Protein AF-A0A840ZDM6-F1 (afdb_monomer)

Mean predicted aligned error: 14.99 Å

Organism: NCBI:txid29428

pLDDT: mean 74.1, std 19.36, range [40.62, 94.69]

Solvent-accessible surface area (backbone atoms only — not comparable to full-atom values): 6887 Å² total; per-residue (Å²): 138,84,80,84,84,89,84,85,87,80,90,74,88,79,82,82,81,79,74,71,76,68,68,70,70,66,68,67,77,72,65,65,74,72,75,80,66,63,52,56,86,36,40,33,44,53,61,75,70,47,54,73,65,40,52,50,52,39,19,45,54,47,16,65,73,39,42,88,79,35,86,72,43,33,34,74,45,46,48,51,45,51,57,51,56,55,70,76,54,80,30,76,82,42,40,30,47,58,52,49,50,51,48,63,70,66,58,81,131

Sequence (109 aa):
MPLAPSRIPTTAAPRPIRALLLACGLLGALTGAAEARLSVTDKLSTYRRASSEDRIDLANRLAKSFSALSPRLDRDYFIRCLEETVNIGDPRDLELDAAVRLCVAAVPE

Structure (mmCIF, N/CA/C/O backbone):
data_AF-A0A840ZDM6-F1
#
_entry.id   AF-A0A840ZDM6-F1
#
loop_
_atom_site.group_PDB
_atom_site.id
_atom_site.type_symbol
_atom_site.label_atom_id
_atom_site.label_alt_id
_atom_site.label_comp_id
_atom_site.label_asym_id
_atom_site.label_entity_id
_atom_site.label_seq_id
_atom_site.pdbx_PDB_ins_code
_atom_site.Cartn_x
_atom_site.Cartn_y
_atom_site.Cartn_z
_atom_site.occupancy
_atom_site.B_iso_or_equiv
_atom_site.auth_seq_id
_atom_site.auth_comp_id
_atom_site.auth_asym_id
_atom_site.auth_atom_id
_atom_site.pdbx_PDB_model_num
ATOM 1 N N . MET A 1 1 ? 30.122 83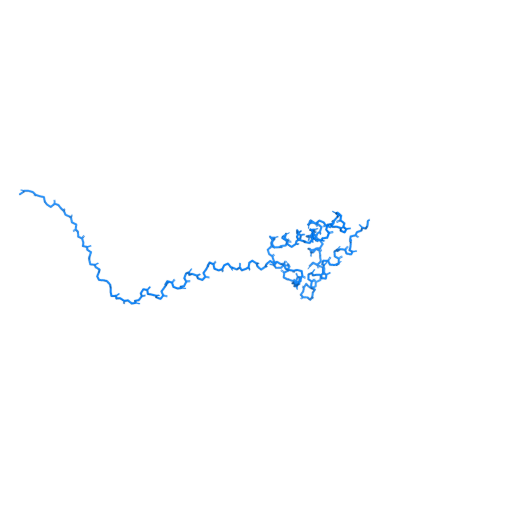.152 -9.052 1.00 41.56 1 MET A N 1
ATOM 2 C CA . MET A 1 1 ? 29.547 82.356 -7.941 1.00 41.56 1 MET A CA 1
ATOM 3 C C . MET A 1 1 ? 28.031 82.345 -8.117 1.00 41.56 1 MET A C 1
ATOM 5 O O . MET A 1 1 ? 27.541 83.419 -8.441 1.00 41.56 1 MET A O 1
ATOM 9 N N . PRO A 1 2 ? 27.280 81.255 -7.865 1.00 52.16 2 PRO A N 1
ATOM 10 C CA . PRO A 1 2 ? 27.707 79.890 -7.539 1.00 52.16 2 PRO A CA 1
ATOM 11 C C . PRO A 1 2 ? 26.897 78.758 -8.247 1.00 52.16 2 PRO A C 1
ATOM 13 O O . PRO A 1 2 ? 25.898 78.999 -8.911 1.00 52.16 2 PRO A O 1
ATOM 16 N N . LEU A 1 3 ? 27.363 77.522 -8.009 1.00 40.62 3 LEU A N 1
ATOM 17 C CA . LEU A 1 3 ? 26.640 76.233 -7.961 1.00 40.62 3 LEU A CA 1
ATOM 18 C C . LEU A 1 3 ? 26.245 75.496 -9.262 1.00 40.62 3 LEU A C 1
ATOM 20 O O . LEU A 1 3 ? 25.164 75.654 -9.815 1.00 40.62 3 LEU A O 1
ATOM 24 N N . ALA A 1 4 ? 27.096 74.523 -9.615 1.00 45.78 4 ALA A N 1
ATOM 25 C CA . ALA A 1 4 ? 26.660 73.173 -10.009 1.00 45.78 4 ALA A CA 1
ATOM 26 C C . ALA A 1 4 ? 25.996 72.475 -8.783 1.00 45.78 4 ALA A C 1
ATOM 28 O O . ALA A 1 4 ? 26.261 72.935 -7.667 1.00 45.78 4 ALA A O 1
ATOM 29 N N . PRO A 1 5 ? 25.207 71.374 -8.902 1.00 51.69 5 PRO A N 1
ATOM 30 C CA . PRO A 1 5 ? 25.721 70.111 -9.454 1.00 51.69 5 PRO A CA 1
ATOM 31 C C . PRO A 1 5 ? 24.716 69.145 -10.142 1.00 51.69 5 PRO A C 1
ATOM 33 O O . PRO A 1 5 ? 23.513 69.170 -9.917 1.00 51.69 5 PRO A O 1
ATOM 36 N N . SER A 1 6 ? 25.304 68.192 -10.878 1.00 43.62 6 SER A N 1
ATOM 37 C CA . SER A 1 6 ? 24.913 66.773 -11.002 1.00 43.62 6 SER A CA 1
ATOM 38 C C . SER A 1 6 ? 23.568 66.391 -11.645 1.00 43.62 6 SER A C 1
ATOM 40 O O . SER A 1 6 ? 22.517 66.497 -11.027 1.00 43.62 6 SER A O 1
ATOM 42 N N . ARG A 1 7 ? 23.613 65.664 -12.772 1.00 45.69 7 ARG A N 1
ATOM 43 C CA . ARG A 1 7 ? 23.799 64.194 -12.842 1.00 45.69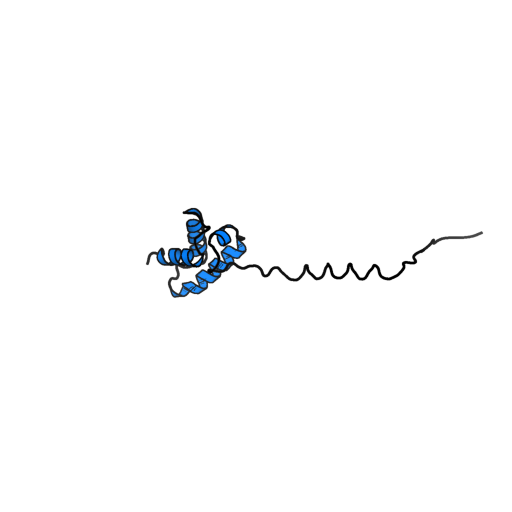 7 ARG A CA 1
ATOM 44 C C . ARG A 1 7 ? 24.026 63.753 -14.297 1.00 45.69 7 ARG A C 1
ATOM 46 O O . ARG A 1 7 ? 23.437 64.295 -15.224 1.00 45.69 7 ARG A O 1
ATOM 53 N N . ILE A 1 8 ? 24.927 62.788 -14.453 1.00 51.44 8 ILE A N 1
ATOM 54 C CA . ILE A 1 8 ? 25.368 62.151 -15.704 1.00 51.44 8 ILE A CA 1
ATOM 55 C C . ILE A 1 8 ? 24.456 60.919 -15.997 1.00 51.44 8 ILE A C 1
ATOM 57 O O . ILE A 1 8 ? 23.455 60.737 -15.307 1.00 51.44 8 ILE A O 1
ATOM 61 N N . PRO A 1 9 ? 24.757 60.062 -16.989 1.00 48.59 9 PRO A N 1
ATOM 62 C CA . PRO A 1 9 ? 24.029 59.877 -18.241 1.00 48.59 9 PRO A CA 1
ATOM 63 C C . PRO A 1 9 ? 23.148 58.611 -18.242 1.00 48.59 9 PRO A C 1
ATOM 65 O O . PRO A 1 9 ? 23.294 57.718 -17.413 1.00 48.59 9 PRO A O 1
ATOM 68 N N . THR A 1 10 ? 22.294 58.438 -19.248 1.00 41.25 10 THR A N 1
ATOM 69 C CA . THR A 1 10 ? 21.874 57.085 -19.653 1.00 41.25 10 THR A CA 1
ATOM 70 C C . THR A 1 10 ? 21.858 56.999 -21.169 1.00 41.25 10 THR A C 1
ATOM 72 O O . THR A 1 10 ? 20.867 57.253 -21.845 1.00 41.25 10 THR A O 1
ATOM 75 N N . THR A 1 11 ? 23.023 56.643 -21.704 1.00 48.06 11 THR A N 1
ATOM 76 C CA . THR A 1 11 ? 23.130 55.814 -22.901 1.00 48.06 11 THR A CA 1
ATOM 77 C C . THR A 1 11 ? 22.347 54.524 -22.680 1.00 48.06 11 THR A C 1
ATOM 79 O O . THR A 1 11 ? 22.682 53.788 -21.758 1.00 48.06 11 THR A O 1
ATOM 82 N N . ALA A 1 12 ? 21.370 54.218 -23.529 1.00 45.31 12 ALA A N 1
ATOM 83 C CA . ALA A 1 12 ? 21.012 52.838 -23.858 1.00 45.31 12 ALA A CA 1
ATOM 84 C C . ALA A 1 12 ? 19.993 52.824 -25.002 1.00 45.31 12 ALA A C 1
ATOM 86 O O . ALA A 1 12 ? 18.786 52.784 -24.790 1.00 45.31 12 ALA A O 1
ATOM 87 N N . ALA A 1 13 ? 20.492 52.789 -26.235 1.00 59.81 13 ALA A N 1
ATOM 88 C CA . ALA A 1 13 ? 19.828 51.954 -27.224 1.00 59.81 13 ALA A CA 1
ATOM 89 C C . ALA A 1 13 ? 19.925 50.498 -26.734 1.00 59.81 13 ALA A C 1
ATOM 91 O O . ALA A 1 13 ? 20.998 50.083 -26.285 1.00 59.81 13 ALA A O 1
ATOM 92 N N . PRO A 1 14 ? 18.863 49.698 -26.874 1.00 44.16 14 PRO A N 1
ATOM 93 C CA . PRO A 1 14 ? 19.112 48.391 -27.455 1.00 44.16 14 PRO A CA 1
ATOM 94 C C . PRO A 1 14 ? 18.106 48.033 -28.542 1.00 44.16 14 PRO A C 1
ATOM 96 O O . PRO A 1 14 ? 16.897 48.234 -28.460 1.00 44.16 14 PRO A O 1
ATOM 99 N N . ARG A 1 15 ? 18.711 47.478 -29.585 1.00 49.78 15 ARG A N 1
ATOM 100 C CA . ARG A 1 15 ? 18.122 46.915 -30.784 1.00 49.78 15 ARG A CA 1
ATOM 101 C C . ARG A 1 15 ? 17.185 45.738 -30.473 1.00 49.78 15 ARG A C 1
ATOM 103 O O . ARG A 1 15 ? 17.324 45.087 -29.437 1.00 49.78 15 ARG A O 1
ATOM 110 N N . PRO A 1 16 ? 16.253 45.462 -31.397 1.00 53.16 16 PRO A N 1
ATOM 111 C CA . PRO A 1 16 ? 15.102 44.608 -31.172 1.00 53.16 16 PRO A CA 1
ATOM 112 C C . PRO A 1 16 ? 15.450 43.118 -31.376 1.00 53.16 16 PRO A C 1
ATOM 114 O O . PRO A 1 16 ? 16.517 42.771 -31.878 1.00 53.16 16 PRO A O 1
ATOM 117 N N . ILE A 1 17 ? 14.505 42.240 -31.027 1.00 55.75 17 ILE A N 1
ATOM 118 C CA . ILE A 1 17 ? 14.370 40.840 -31.495 1.00 55.75 17 ILE A CA 1
ATOM 119 C C . ILE A 1 17 ? 15.066 39.745 -30.659 1.00 55.75 17 ILE A C 1
ATOM 121 O O . ILE A 1 17 ? 14.550 38.632 -30.604 1.00 55.75 17 ILE A O 1
ATOM 125 N N . ARG A 1 18 ? 16.138 40.006 -29.899 1.00 47.19 18 ARG A N 1
ATOM 126 C CA . ARG A 1 18 ? 16.783 38.938 -29.087 1.00 47.19 18 ARG A CA 1
ATOM 127 C C . ARG A 1 18 ? 16.101 38.597 -27.751 1.00 47.19 18 ARG A C 1
ATOM 129 O O . ARG A 1 18 ? 16.522 37.656 -27.088 1.00 47.19 18 ARG A O 1
ATOM 136 N N . ALA A 1 19 ? 15.053 39.326 -27.365 1.00 48.56 19 ALA A N 1
ATOM 137 C CA . ALA A 1 19 ? 14.355 39.143 -26.087 1.00 48.56 19 ALA A CA 1
ATOM 13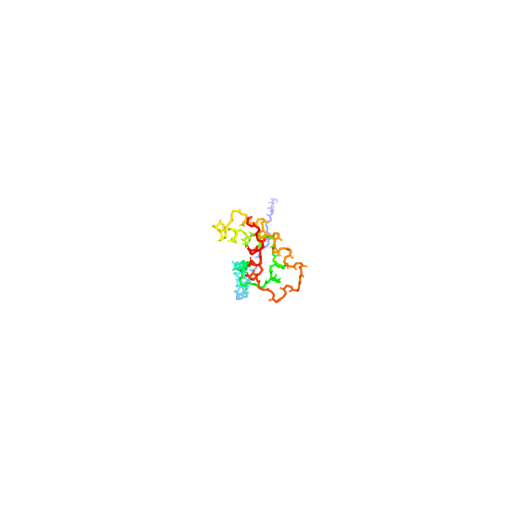8 C C . ALA A 1 19 ? 13.230 38.091 -26.117 1.00 48.56 19 ALA A C 1
ATOM 140 O O . ALA A 1 19 ? 12.741 37.700 -25.062 1.00 48.56 19 ALA A O 1
ATOM 141 N N . LEU A 1 20 ? 12.810 37.609 -27.293 1.00 51.16 20 LEU A N 1
ATOM 142 C CA . LEU A 1 20 ? 11.621 36.751 -27.374 1.00 51.16 20 LEU A CA 1
ATOM 143 C C . LEU A 1 20 ? 11.899 35.264 -27.092 1.00 51.16 20 LEU A C 1
ATOM 145 O O . LEU A 1 20 ? 10.975 34.516 -26.797 1.00 51.16 20 LEU A O 1
ATOM 149 N N . LEU A 1 21 ? 13.160 34.823 -27.144 1.00 52.19 21 LEU A N 1
ATOM 150 C CA . LEU A 1 21 ? 13.498 33.397 -27.023 1.00 52.19 21 LEU A CA 1
ATOM 151 C C . LEU A 1 21 ? 13.875 32.938 -25.606 1.00 52.19 21 LEU A C 1
ATOM 153 O O . LEU A 1 21 ? 13.976 31.736 -25.387 1.00 52.19 21 LEU A O 1
ATOM 157 N N . LEU A 1 22 ? 14.029 33.841 -24.628 1.00 53.16 22 LEU A N 1
ATOM 158 C CA . LEU A 1 22 ? 14.317 33.444 -23.238 1.00 53.16 22 LEU A CA 1
ATOM 159 C C . LEU A 1 22 ? 13.074 33.315 -22.339 1.00 53.16 22 LEU A C 1
ATOM 161 O O . LEU A 1 22 ? 13.175 32.748 -21.256 1.00 53.16 22 LEU A O 1
ATOM 165 N N . ALA A 1 23 ? 11.897 33.778 -22.770 1.00 48.66 23 ALA A N 1
ATOM 166 C CA . ALA A 1 23 ? 10.683 33.738 -21.945 1.00 48.66 23 ALA A CA 1
ATOM 167 C C . ALA A 1 23 ? 9.930 32.390 -21.991 1.00 48.66 23 ALA A C 1
ATOM 169 O O . ALA A 1 23 ? 9.137 32.106 -21.099 1.00 48.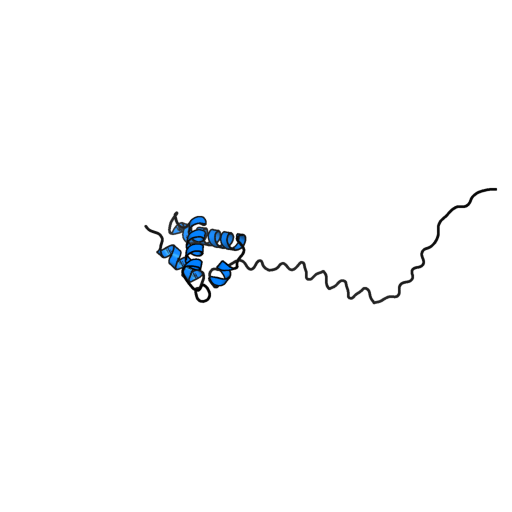66 23 ALA A O 1
ATOM 170 N N . CYS A 1 24 ? 10.190 31.528 -22.983 1.00 49.00 24 CYS A N 1
ATOM 171 C CA . CYS A 1 24 ? 9.532 30.215 -23.099 1.00 49.00 24 CYS A CA 1
ATOM 172 C C . CYS A 1 24 ? 10.203 29.093 -22.285 1.00 49.00 24 CYS A C 1
ATOM 174 O O . CYS A 1 24 ? 9.620 28.024 -22.142 1.00 49.00 24 CYS A O 1
ATOM 176 N N . GLY A 1 25 ? 11.402 29.313 -21.734 1.00 46.47 25 GLY A N 1
ATOM 177 C CA . GLY A 1 25 ? 12.112 28.297 -20.944 1.00 46.47 25 GLY A CA 1
ATOM 178 C C . GLY A 1 25 ? 11.673 28.203 -19.478 1.00 46.47 25 GLY A C 1
ATOM 179 O O . GLY A 1 25 ? 11.908 27.182 -18.843 1.00 46.47 25 GLY A O 1
ATOM 180 N N . LEU A 1 26 ? 11.022 29.240 -18.932 1.00 52.41 26 LEU A N 1
ATOM 181 C CA . LEU A 1 26 ? 10.674 29.297 -17.503 1.00 52.41 26 LEU A CA 1
ATOM 182 C C . LEU A 1 26 ? 9.264 28.775 -17.168 1.00 52.41 26 LEU A C 1
ATOM 184 O O . LEU A 1 26 ? 8.982 28.498 -16.007 1.00 52.41 26 LEU A O 1
ATOM 188 N N . LEU A 1 27 ? 8.383 28.605 -18.159 1.00 49.50 27 LEU A N 1
ATOM 189 C CA . LEU A 1 27 ? 7.011 28.111 -17.946 1.00 49.50 27 LEU A CA 1
ATOM 190 C C . LEU A 1 27 ? 6.911 26.575 -17.877 1.00 49.50 27 LEU A C 1
ATOM 192 O O . LEU A 1 27 ? 5.882 26.051 -17.459 1.00 49.50 27 LEU A O 1
ATOM 196 N N . GLY A 1 28 ? 7.977 25.849 -18.230 1.00 46.00 28 GLY A N 1
ATOM 197 C CA . GLY A 1 28 ? 8.040 24.384 -18.129 1.00 46.00 28 GLY A CA 1
ATOM 198 C C . GLY A 1 28 ? 8.398 23.845 -16.737 1.00 46.00 28 GLY A C 1
ATOM 199 O O . GLY A 1 28 ? 8.317 22.645 -16.525 1.00 46.00 28 GLY A O 1
ATOM 200 N N . ALA A 1 29 ? 8.781 24.702 -15.783 1.00 47.00 29 ALA A N 1
ATOM 201 C CA . ALA A 1 29 ? 9.176 24.281 -14.432 1.00 47.00 29 ALA A CA 1
ATOM 202 C C . ALA A 1 29 ? 8.013 24.248 -13.414 1.00 47.00 29 ALA A C 1
ATOM 204 O O . ALA A 1 29 ? 8.232 23.917 -12.253 1.00 47.00 29 ALA A O 1
ATOM 205 N N . LEU A 1 30 ? 6.785 24.596 -13.830 1.00 48.53 30 LEU A N 1
ATOM 206 C CA . LEU A 1 30 ? 5.577 24.570 -12.984 1.00 48.53 30 LEU A CA 1
ATOM 207 C C . LEU A 1 30 ? 4.569 23.479 -13.362 1.00 48.53 30 LEU A C 1
ATOM 209 O O . LEU A 1 30 ? 3.557 23.320 -12.681 1.00 48.53 30 LEU A O 1
ATOM 213 N N . THR A 1 31 ? 4.824 22.702 -14.415 1.00 47.09 31 THR A N 1
ATOM 214 C CA . THR A 1 31 ? 4.105 21.441 -14.607 1.00 47.09 31 THR A CA 1
ATOM 215 C C . THR A 1 31 ? 4.724 20.462 -13.634 1.00 47.09 31 THR A C 1
ATOM 217 O O . THR A 1 31 ? 5.770 19.879 -13.907 1.00 47.09 31 THR A O 1
ATOM 220 N N . GLY A 1 32 ? 4.118 20.393 -12.445 1.00 44.06 32 GLY A N 1
ATOM 221 C CA . GLY A 1 32 ? 4.501 19.456 -11.409 1.00 44.06 32 GLY A CA 1
ATOM 222 C C . GLY A 1 32 ? 4.804 18.110 -12.041 1.00 44.06 32 GLY A C 1
ATOM 223 O O . GLY A 1 32 ? 4.058 17.636 -12.905 1.00 44.06 32 GLY A O 1
ATOM 224 N N . ALA A 1 33 ? 5.899 17.495 -11.594 1.00 42.50 33 ALA A N 1
ATOM 225 C CA . ALA A 1 33 ? 5.917 16.051 -11.561 1.00 42.50 33 ALA A CA 1
ATOM 226 C C . ALA A 1 33 ? 4.527 15.661 -11.056 1.00 42.50 33 ALA A C 1
ATOM 228 O O . ALA A 1 33 ? 4.107 16.112 -9.987 1.00 42.50 33 ALA A O 1
ATOM 229 N N . ALA A 1 34 ? 3.754 14.934 -11.861 1.00 47.22 34 ALA A N 1
ATOM 230 C CA . ALA A 1 34 ? 2.752 14.096 -11.251 1.00 47.22 34 ALA A CA 1
ATOM 231 C C . ALA A 1 34 ? 3.554 13.337 -10.196 1.00 47.22 34 ALA A C 1
ATOM 233 O O . ALA A 1 34 ? 4.457 12.591 -10.575 1.00 47.22 34 ALA A O 1
ATOM 234 N N . GLU A 1 35 ? 3.359 13.676 -8.917 1.00 47.88 35 GLU A N 1
ATOM 235 C CA . GLU A 1 35 ? 3.879 12.913 -7.792 1.00 47.88 35 GLU A CA 1
ATOM 236 C C . GLU A 1 35 ? 3.524 11.486 -8.159 1.00 47.88 35 GLU A C 1
ATOM 238 O O . GLU A 1 35 ? 2.335 11.154 -8.238 1.00 47.88 35 GLU A O 1
ATOM 243 N N . ALA A 1 36 ? 4.518 10.715 -8.593 1.00 60.00 36 ALA A N 1
ATOM 244 C CA . ALA A 1 36 ? 4.310 9.383 -9.119 1.00 60.00 36 ALA A CA 1
ATOM 245 C C . ALA A 1 36 ? 4.016 8.524 -7.896 1.00 60.00 36 ALA A C 1
ATOM 247 O O . ALA A 1 36 ? 4.887 7.829 -7.382 1.00 60.00 36 ALA A O 1
ATOM 248 N N . ARG A 1 37 ? 2.797 8.686 -7.369 1.00 75.25 37 ARG A N 1
ATOM 249 C CA . ARG A 1 37 ? 2.343 8.048 -6.150 1.00 75.25 37 ARG A CA 1
ATOM 250 C C . ARG A 1 37 ? 2.438 6.570 -6.383 1.00 75.25 37 ARG A C 1
ATOM 252 O O . ARG A 1 37 ? 1.992 6.069 -7.419 1.00 75.25 37 ARG A O 1
ATOM 259 N N . LEU A 1 38 ? 2.960 5.883 -5.385 1.00 85.38 38 LEU A N 1
ATOM 260 C CA . LEU 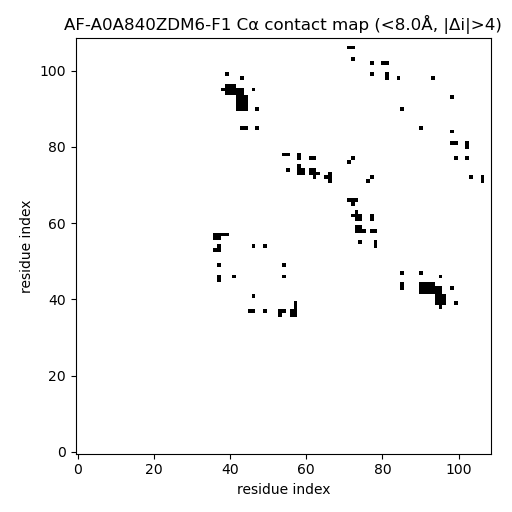A 1 38 ? 3.072 4.452 -5.478 1.00 85.38 38 LEU A CA 1
ATOM 261 C C . LEU A 1 38 ? 1.708 3.802 -5.711 1.00 85.38 38 LEU A C 1
ATOM 263 O O . LEU A 1 38 ? 0.723 4.060 -5.007 1.00 85.38 38 LEU A O 1
ATOM 267 N N . SER A 1 39 ? 1.661 2.934 -6.709 1.00 87.25 39 SER A N 1
ATOM 268 C CA . SER A 1 39 ? 0.520 2.091 -7.008 1.00 87.25 39 SER A CA 1
ATOM 269 C C . SER A 1 39 ? 0.814 0.654 -6.598 1.00 87.25 39 SER A C 1
ATOM 271 O O . SER A 1 39 ? 1.944 0.182 -6.652 1.00 87.25 39 SER A O 1
ATOM 273 N N . VAL A 1 40 ? -0.228 -0.093 -6.242 1.00 87.69 40 VAL A N 1
ATOM 274 C CA . VAL A 1 40 ? -0.122 -1.543 -5.994 1.00 87.69 40 VAL A CA 1
ATOM 275 C C . VAL A 1 40 ? 0.279 -2.323 -7.251 1.00 87.69 40 VAL A C 1
ATOM 277 O O . VAL A 1 40 ? 0.770 -3.439 -7.162 1.00 87.69 40 VAL A O 1
ATOM 280 N N . THR A 1 41 ? 0.109 -1.726 -8.429 1.00 87.19 41 THR A N 1
ATOM 281 C CA . THR A 1 41 ? 0.564 -2.289 -9.705 1.00 87.19 41 THR A CA 1
ATOM 282 C C . THR A 1 41 ? 2.059 -2.082 -9.954 1.00 87.19 41 THR A C 1
ATOM 284 O O . THR A 1 41 ? 2.591 -2.624 -10.919 1.00 87.19 41 THR A O 1
ATOM 287 N N . ASP A 1 42 ? 2.741 -1.274 -9.138 1.00 88.38 42 ASP A N 1
ATOM 288 C CA . ASP A 1 42 ? 4.182 -1.084 -9.261 1.00 88.38 42 ASP A CA 1
ATOM 289 C C . ASP A 1 42 ? 4.956 -2.322 -8.804 1.00 88.38 42 ASP A C 1
ATOM 291 O O . ASP A 1 42 ? 4.470 -3.187 -8.071 1.00 88.38 42 ASP A O 1
ATOM 295 N N . LYS A 1 43 ? 6.220 -2.398 -9.221 1.00 89.69 43 LYS A N 1
ATOM 296 C CA . LYS A 1 43 ? 7.143 -3.406 -8.702 1.00 89.69 43 LYS A CA 1
ATOM 297 C C . LYS A 1 43 ? 7.529 -3.077 -7.266 1.00 89.69 43 LYS A C 1
ATOM 299 O O . LYS A 1 43 ? 7.700 -1.919 -6.887 1.00 89.69 43 LYS A O 1
ATOM 304 N N . LEU A 1 44 ? 7.777 -4.114 -6.478 1.00 88.06 44 LEU A N 1
ATOM 305 C CA . LEU A 1 44 ? 8.240 -3.985 -5.102 1.00 88.06 44 LEU A CA 1
ATOM 306 C C . LEU A 1 44 ? 9.591 -3.246 -5.017 1.00 88.06 44 LEU A C 1
ATOM 308 O O . LEU A 1 44 ? 9.867 -2.497 -4.081 1.00 88.06 44 LEU A O 1
ATOM 312 N N . SER A 1 45 ? 10.424 -3.374 -6.050 1.00 86.56 45 SER A N 1
ATOM 313 C CA . SER A 1 45 ? 11.649 -2.582 -6.200 1.00 86.56 45 SER A CA 1
ATOM 314 C C . SER A 1 45 ? 11.406 -1.071 -6.327 1.00 86.56 45 SER A C 1
ATOM 316 O O . SER A 1 45 ? 12.273 -0.303 -5.902 1.00 86.56 45 SER A O 1
ATOM 318 N N . THR A 1 46 ? 10.250 -0.639 -6.847 1.00 89.19 46 THR A N 1
ATOM 319 C CA . THR A 1 46 ? 9.816 0.767 -6.852 1.00 89.19 46 THR A CA 1
ATOM 320 C C . THR A 1 46 ? 9.494 1.221 -5.432 1.00 89.19 46 THR A C 1
ATOM 322 O O . THR A 1 46 ? 10.016 2.243 -5.000 1.00 89.19 46 THR A O 1
ATOM 325 N N . TYR A 1 47 ? 8.767 0.411 -4.653 1.00 88.44 47 TYR A N 1
ATOM 326 C CA . TYR A 1 47 ? 8.508 0.676 -3.227 1.00 88.44 47 TYR A CA 1
ATOM 327 C C . TYR A 1 47 ? 9.794 0.853 -2.423 1.00 88.44 47 TYR A C 1
ATOM 329 O O . TYR A 1 47 ? 9.943 1.833 -1.695 1.00 88.44 47 TYR A O 1
ATOM 337 N N . ARG A 1 48 ? 10.783 -0.022 -2.637 1.00 87.31 48 ARG A N 1
ATOM 338 C CA . ARG A 1 48 ? 12.095 0.078 -1.978 1.00 87.31 48 ARG A CA 1
ATOM 339 C C . ARG A 1 48 ? 12.848 1.378 -2.298 1.00 87.31 48 ARG A C 1
ATOM 341 O O . ARG A 1 48 ? 13.683 1.806 -1.507 1.00 87.31 48 ARG A O 1
ATOM 348 N N . ARG A 1 49 ? 12.607 1.987 -3.461 1.00 87.62 49 ARG A N 1
ATOM 349 C CA . ARG A 1 49 ? 13.260 3.237 -3.896 1.00 87.62 49 ARG A CA 1
ATOM 350 C C . ARG A 1 49 ? 12.429 4.485 -3.609 1.00 87.62 49 ARG A C 1
ATOM 352 O O . ARG A 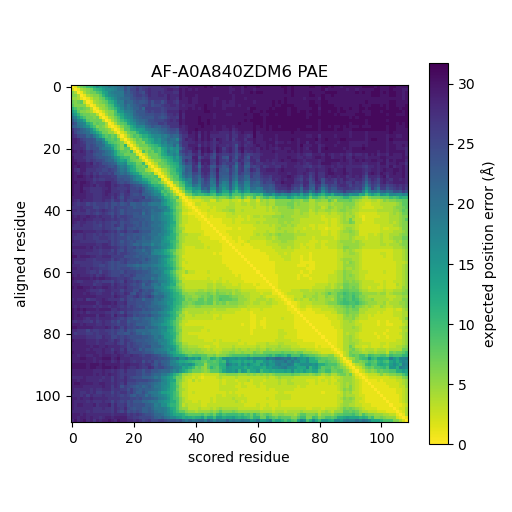1 49 ? 12.969 5.581 -3.683 1.00 87.62 49 ARG A O 1
ATOM 359 N N . ALA A 1 50 ? 11.150 4.310 -3.297 1.00 89.00 50 ALA A N 1
ATOM 360 C CA . ALA A 1 50 ? 10.215 5.388 -3.026 1.00 89.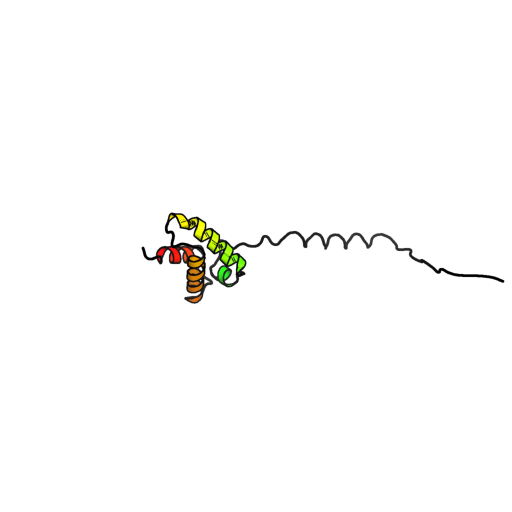00 50 ALA A CA 1
ATOM 361 C C . ALA A 1 50 ? 10.593 6.192 -1.782 1.00 89.00 50 ALA A C 1
ATOM 363 O O . ALA A 1 50 ? 11.267 5.669 -0.883 1.00 89.00 50 ALA A O 1
ATOM 364 N N . SER A 1 51 ? 10.105 7.433 -1.727 1.00 91.12 51 SER A N 1
ATOM 365 C CA . SER A 1 51 ? 10.209 8.284 -0.546 1.00 91.12 51 SER A CA 1
ATOM 366 C C . SER A 1 51 ? 9.418 7.691 0.627 1.00 91.12 51 SER A C 1
ATOM 368 O O . SER A 1 51 ? 8.494 6.894 0.442 1.00 91.12 51 SER A O 1
ATOM 370 N N . SER A 1 52 ? 9.762 8.083 1.856 1.00 89.56 52 SER A N 1
ATOM 371 C CA . SER A 1 52 ? 8.988 7.677 3.036 1.00 89.56 52 SER A CA 1
ATOM 372 C C . SER A 1 52 ? 7.532 8.145 2.947 1.00 89.56 52 SER A C 1
ATOM 374 O O . SER A 1 52 ? 6.635 7.420 3.366 1.00 89.56 52 SER A O 1
ATOM 376 N N . GLU A 1 53 ? 7.290 9.319 2.363 1.00 91.38 53 GLU A N 1
ATOM 377 C CA . GLU A 1 53 ? 5.950 9.882 2.176 1.00 91.38 53 GLU A CA 1
ATOM 378 C C . GLU A 1 53 ? 5.099 9.018 1.236 1.00 91.38 53 GLU A C 1
ATOM 380 O O . GLU A 1 53 ? 3.978 8.663 1.596 1.00 91.38 53 GLU A O 1
ATOM 385 N N . ASP A 1 54 ? 5.649 8.572 0.102 1.00 91.31 54 ASP A N 1
ATOM 386 C CA . ASP A 1 54 ? 4.944 7.691 -0.843 1.00 91.31 54 ASP A CA 1
ATOM 387 C C . ASP A 1 54 ? 4.592 6.332 -0.229 1.00 91.31 54 ASP A C 1
ATOM 389 O O . ASP A 1 54 ? 3.514 5.781 -0.467 1.00 91.31 54 ASP A O 1
ATOM 393 N N . ARG A 1 55 ? 5.501 5.775 0.583 1.00 91.69 55 ARG A N 1
ATOM 394 C CA . ARG A 1 55 ? 5.255 4.509 1.293 1.00 91.69 55 ARG A CA 1
ATOM 395 C C . ARG A 1 55 ? 4.133 4.660 2.310 1.00 91.69 55 ARG A C 1
ATOM 397 O O . ARG A 1 55 ? 3.273 3.785 2.410 1.00 91.69 55 ARG A O 1
ATOM 404 N N . ILE A 1 56 ? 4.124 5.775 3.039 1.00 92.81 56 ILE A N 1
ATOM 405 C CA . ILE A 1 56 ? 3.084 6.102 4.016 1.00 92.81 56 ILE A CA 1
ATOM 406 C C . ILE A 1 56 ? 1.739 6.342 3.314 1.00 92.81 56 ILE A C 1
ATOM 408 O O . ILE A 1 56 ? 0.724 5.829 3.787 1.00 92.81 56 ILE A O 1
ATOM 412 N N . ASP A 1 57 ? 1.696 7.074 2.196 1.00 93.38 57 ASP A N 1
ATOM 413 C CA . ASP A 1 57 ? 0.472 7.270 1.398 1.00 93.38 57 ASP A CA 1
ATOM 414 C C . ASP A 1 57 ? -0.109 5.930 0.940 1.00 93.38 57 ASP A C 1
ATOM 416 O O . ASP A 1 57 ? -1.282 5.637 1.193 1.00 93.38 57 ASP A O 1
ATOM 420 N N . LEU A 1 58 ? 0.727 5.074 0.344 1.00 92.69 58 LEU A N 1
ATOM 421 C CA . LEU A 1 58 ? 0.309 3.744 -0.077 1.00 92.69 58 LEU A CA 1
ATOM 422 C C . LEU A 1 58 ? -0.235 2.933 1.103 1.00 92.69 58 LEU A C 1
ATOM 424 O O . LEU A 1 58 ? -1.329 2.379 1.007 1.00 92.69 58 LEU A O 1
ATOM 428 N N . ALA A 1 59 ? 0.494 2.872 2.218 1.00 93.19 59 ALA A N 1
ATOM 429 C CA . ALA A 1 59 ? 0.077 2.107 3.386 1.00 93.19 59 ALA A CA 1
ATOM 430 C C . ALA A 1 59 ? -1.246 2.616 3.977 1.00 93.19 59 ALA A C 1
ATOM 432 O O . ALA A 1 59 ? -2.095 1.809 4.347 1.00 93.19 59 ALA A O 1
ATOM 433 N N . ASN A 1 60 ? -1.478 3.933 4.004 1.00 94.69 60 ASN A N 1
ATOM 434 C CA . ASN A 1 60 ? -2.768 4.505 4.406 1.00 94.69 60 ASN A CA 1
ATOM 435 C C . ASN A 1 60 ? -3.900 4.081 3.459 1.00 94.69 60 ASN A C 1
ATOM 437 O O . ASN A 1 60 ? -5.000 3.744 3.903 1.00 94.69 60 ASN A O 1
ATOM 441 N N . ARG A 1 61 ? -3.646 4.085 2.146 1.00 93.69 61 ARG A N 1
ATOM 442 C CA . ARG A 1 61 ? -4.629 3.659 1.138 1.00 93.69 61 ARG A CA 1
ATOM 443 C C . ARG A 1 61 ? -4.953 2.173 1.257 1.00 93.69 61 ARG A C 1
ATOM 445 O O . ARG A 1 61 ? -6.124 1.804 1.156 1.00 93.69 61 ARG A O 1
ATOM 452 N N . LEU A 1 62 ? -3.948 1.338 1.512 1.00 92.81 62 LEU A N 1
ATOM 453 C CA . LEU A 1 62 ? -4.122 -0.085 1.796 1.00 92.81 62 LEU A CA 1
ATOM 454 C C . LEU A 1 62 ? -4.940 -0.280 3.072 1.00 92.81 62 LEU A C 1
ATOM 456 O O . LEU A 1 62 ? -5.998 -0.895 3.016 1.00 92.81 62 LEU A O 1
ATOM 460 N N . ALA A 1 63 ? -4.542 0.336 4.183 1.00 92.12 63 ALA A N 1
ATOM 461 C CA . ALA A 1 63 ? -5.274 0.265 5.446 1.00 92.12 63 ALA A CA 1
ATOM 462 C C . ALA A 1 63 ? -6.753 0.616 5.278 1.00 92.12 63 ALA A C 1
ATOM 464 O O . ALA A 1 63 ? -7.632 -0.133 5.689 1.00 92.12 63 ALA A O 1
ATOM 465 N N . LYS A 1 64 ? -7.050 1.704 4.562 1.00 92.06 64 LYS A N 1
ATOM 466 C CA . LYS A 1 64 ? -8.431 2.084 4.258 1.00 92.06 64 LYS A CA 1
ATOM 467 C C . LYS A 1 64 ? -9.162 1.013 3.441 1.00 92.06 64 LYS A C 1
ATOM 469 O O . LYS A 1 64 ? -10.311 0.704 3.746 1.00 92.06 64 LYS A O 1
ATOM 474 N N . SER A 1 65 ? -8.501 0.436 2.440 1.00 90.62 65 SER A N 1
ATOM 475 C CA . SER A 1 65 ? -9.082 -0.578 1.547 1.00 90.62 65 SER A CA 1
ATOM 476 C C . SER A 1 65 ? -9.335 -1.917 2.246 1.00 90.62 65 SER A C 1
ATOM 478 O O . SER A 1 65 ? -10.313 -2.592 1.941 1.00 90.62 65 SER A O 1
ATOM 480 N N . PHE A 1 66 ? -8.480 -2.284 3.201 1.00 89.44 66 PHE A N 1
ATOM 481 C CA . PHE A 1 66 ? -8.533 -3.557 3.922 1.00 89.44 66 PHE A CA 1
ATOM 482 C C . PHE A 1 66 ? -9.148 -3.441 5.330 1.00 89.44 66 PHE A C 1
ATOM 484 O O . PHE A 1 66 ? -9.352 -4.457 5.991 1.00 89.44 66 PHE A O 1
ATOM 491 N N . SER A 1 67 ? -9.515 -2.233 5.771 1.00 86.00 67 SER A N 1
ATOM 492 C CA . SER A 1 67 ? -10.089 -1.971 7.103 1.00 86.00 67 SER A CA 1
ATOM 493 C C . SER A 1 67 ? -11.360 -2.772 7.407 1.00 86.00 67 SER A C 1
ATOM 495 O O . SER A 1 67 ? -11.614 -3.107 8.560 1.00 86.00 67 SER A O 1
ATOM 497 N N . ALA A 1 68 ? -12.142 -3.113 6.378 1.00 86.44 68 ALA A N 1
ATOM 498 C CA . ALA A 1 68 ? -13.347 -3.929 6.510 1.00 86.44 68 ALA A CA 1
ATOM 499 C C . ALA A 1 68 ? -13.061 -5.423 6.753 1.00 86.44 68 ALA A C 1
ATOM 501 O O . ALA A 1 68 ? -13.950 -6.139 7.203 1.00 86.44 68 ALA A O 1
ATOM 502 N N . LEU A 1 69 ? -11.851 -5.899 6.435 1.00 85.62 69 LEU A N 1
ATOM 503 C CA . LEU A 1 69 ? -11.468 -7.308 6.573 1.00 85.62 69 LEU A CA 1
ATOM 504 C C . LEU A 1 69 ? -10.917 -7.607 7.965 1.00 85.62 69 LEU A C 1
ATOM 506 O O . LEU A 1 69 ? -11.245 -8.632 8.551 1.00 85.62 69 LEU A O 1
ATOM 510 N N . SER A 1 70 ? -10.089 -6.715 8.508 1.00 84.19 70 SER A N 1
ATOM 511 C CA . SER A 1 70 ? -9.583 -6.845 9.870 1.00 84.19 70 SER A CA 1
ATOM 512 C C . SER A 1 70 ? -9.164 -5.484 10.421 1.00 84.19 70 SER A C 1
ATOM 514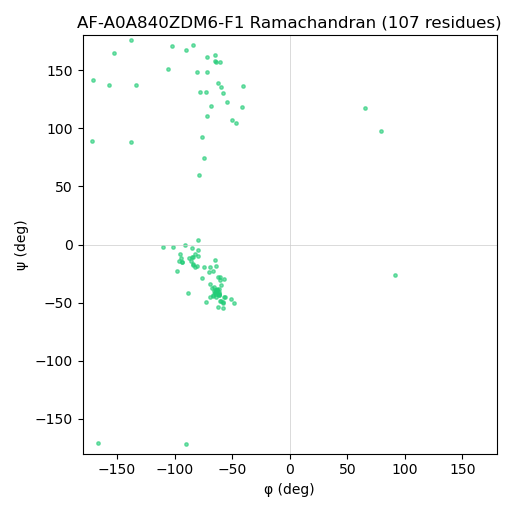 O O . SER A 1 70 ? -8.449 -4.751 9.734 1.00 84.19 70 SER A O 1
ATOM 516 N N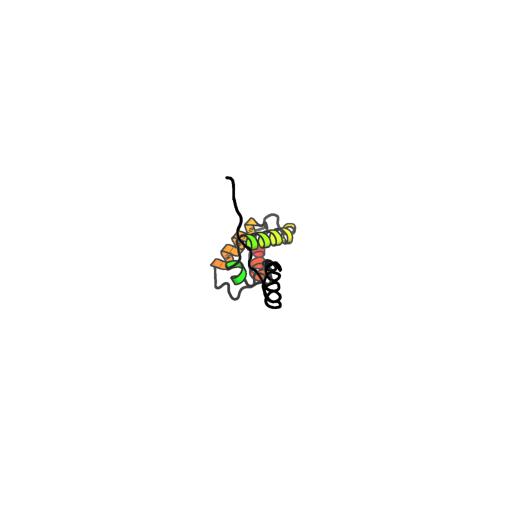 . PRO A 1 71 ? -9.494 -5.159 11.685 1.00 85.25 71 PRO A N 1
ATOM 517 C CA . PRO A 1 71 ? -9.005 -3.942 12.334 1.00 85.25 71 PRO A CA 1
ATOM 518 C C . PRO A 1 71 ? -7.480 -3.948 12.534 1.00 85.25 71 PRO A C 1
ATOM 520 O O . PRO A 1 71 ? -6.898 -2.915 12.846 1.00 85.25 71 PRO A O 1
ATOM 523 N N . ARG A 1 72 ? -6.819 -5.104 12.364 1.00 86.94 72 ARG A N 1
ATOM 524 C CA . ARG A 1 72 ? -5.359 -5.240 12.455 1.00 86.94 72 ARG A CA 1
ATOM 525 C C . ARG A 1 72 ? -4.627 -4.811 11.183 1.00 86.94 72 ARG A C 1
ATOM 527 O O . ARG A 1 72 ? -3.428 -4.550 11.250 1.00 86.94 72 ARG A O 1
ATOM 534 N N . LEU A 1 73 ? -5.327 -4.743 10.049 1.00 90.44 73 LEU A N 1
ATOM 535 C CA . LEU A 1 73 ? -4.796 -4.308 8.753 1.00 90.44 73 LEU A CA 1
ATOM 536 C C . LEU A 1 73 ? -4.711 -2.776 8.689 1.00 90.44 73 LEU A C 1
ATOM 538 O O . LEU A 1 73 ? -5.340 -2.131 7.854 1.00 90.44 73 LEU A O 1
ATOM 542 N N . ASP A 1 74 ? -3.942 -2.196 9.608 1.00 92.12 74 ASP A N 1
ATOM 543 C CA . ASP A 1 74 ? -3.691 -0.757 9.695 1.00 92.12 74 ASP A CA 1
ATOM 544 C C . ASP A 1 74 ? -2.454 -0.335 8.876 1.00 92.12 74 ASP A C 1
ATOM 546 O O . ASP A 1 74 ? -1.645 -1.166 8.449 1.00 92.12 74 ASP A O 1
ATOM 550 N N . ARG A 1 75 ? -2.274 0.976 8.672 1.00 93.19 75 ARG A N 1
ATOM 551 C CA . ARG A 1 75 ? -1.103 1.566 8.014 1.00 93.19 75 ARG A CA 1
ATOM 552 C C . ARG A 1 75 ? 0.195 1.004 8.590 1.00 93.19 75 ARG A C 1
ATOM 554 O O . ARG A 1 75 ? 1.055 0.563 7.831 1.00 93.19 75 ARG A O 1
ATOM 561 N N . ASP A 1 76 ? 0.339 1.007 9.913 1.00 93.56 76 ASP A N 1
ATOM 562 C CA . ASP A 1 76 ? 1.565 0.563 10.587 1.00 93.56 76 ASP A CA 1
ATOM 563 C C . ASP A 1 76 ? 1.827 -0.944 10.414 1.00 93.56 76 ASP A C 1
ATOM 565 O O . ASP A 1 76 ? 2.966 -1.410 10.506 1.00 93.56 76 ASP A O 1
ATOM 569 N N . TYR A 1 77 ? 0.786 -1.733 10.138 1.00 93.19 77 TYR A N 1
ATOM 570 C CA . TYR A 1 77 ? 0.943 -3.134 9.759 1.00 93.19 77 TYR A CA 1
ATOM 571 C C . TYR A 1 77 ? 1.492 -3.266 8.335 1.00 93.19 77 TYR A C 1
ATOM 573 O O . TYR A 1 77 ? 2.486 -3.962 8.123 1.00 93.19 77 TYR A O 1
ATOM 581 N N . PHE A 1 78 ? 0.892 -2.563 7.370 1.00 93.31 78 PHE A N 1
ATOM 582 C CA . PHE A 1 78 ? 1.326 -2.620 5.973 1.00 93.31 78 PHE A CA 1
ATOM 583 C C . PHE A 1 78 ? 2.749 -2.097 5.770 1.00 93.31 78 PHE A C 1
ATOM 585 O O . PHE A 1 78 ? 3.493 -2.703 5.004 1.00 93.31 78 PHE A O 1
ATOM 592 N N . ILE A 1 79 ? 3.154 -1.031 6.472 1.00 93.38 79 ILE A N 1
ATOM 593 C CA . ILE A 1 79 ? 4.535 -0.523 6.412 1.00 93.38 79 ILE A CA 1
ATOM 594 C C . ILE A 1 79 ? 5.513 -1.621 6.830 1.00 93.38 79 ILE A C 1
ATOM 596 O O . ILE A 1 79 ? 6.385 -1.983 6.043 1.00 93.38 79 ILE A O 1
ATOM 600 N N . ARG A 1 80 ? 5.320 -2.206 8.021 1.00 92.44 80 ARG A N 1
ATOM 601 C CA . ARG A 1 80 ? 6.214 -3.245 8.549 1.00 92.44 80 ARG A CA 1
ATOM 602 C C . ARG A 1 80 ? 6.266 -4.470 7.647 1.00 92.44 80 ARG A C 1
ATOM 604 O O . ARG A 1 80 ? 7.350 -4.907 7.282 1.00 92.44 80 ARG A O 1
ATOM 611 N N . CYS A 1 81 ? 5.112 -4.982 7.230 1.00 92.25 81 CYS A N 1
ATOM 612 C CA . CYS A 1 81 ? 5.079 -6.183 6.406 1.00 92.25 81 CYS A CA 1
ATOM 613 C C . CYS A 1 81 ? 5.729 -5.969 5.027 1.00 92.25 81 CYS A C 1
ATOM 615 O O . CYS A 1 81 ? 6.483 -6.821 4.551 1.00 92.25 81 CYS A O 1
ATOM 617 N N . LEU A 1 82 ? 5.491 -4.825 4.378 1.00 90.94 82 LEU A N 1
ATOM 618 C CA . LEU A 1 82 ? 6.132 -4.521 3.097 1.00 90.94 82 LEU A CA 1
ATOM 619 C C . LEU A 1 82 ? 7.643 -4.305 3.261 1.00 90.94 82 LEU A C 1
ATOM 621 O O . LEU A 1 82 ? 8.410 -4.752 2.411 1.00 90.94 82 LEU A O 1
ATOM 625 N N . GLU A 1 83 ? 8.084 -3.673 4.352 1.00 90.06 83 GLU A N 1
ATOM 626 C CA . GLU A 1 83 ? 9.506 -3.511 4.688 1.00 90.06 83 GLU A CA 1
ATOM 627 C C . GLU A 1 83 ? 10.216 -4.846 4.950 1.00 90.06 83 GLU A C 1
ATOM 629 O O . GLU A 1 83 ? 11.347 -5.050 4.509 1.00 90.06 83 GLU A O 1
ATOM 634 N N . GLU A 1 84 ? 9.550 -5.789 5.609 1.00 88.88 84 GLU A N 1
ATOM 635 C CA . GLU A 1 84 ? 10.055 -7.154 5.767 1.00 88.88 84 GLU A CA 1
ATOM 636 C C . GLU A 1 84 ? 10.105 -7.872 4.412 1.00 88.88 84 GLU A C 1
ATOM 638 O O . GLU A 1 84 ? 11.123 -8.464 4.053 1.00 88.88 84 GLU A O 1
ATOM 643 N N . THR A 1 85 ? 9.053 -7.742 3.600 1.00 86.56 85 THR A N 1
ATOM 644 C CA . THR A 1 85 ? 8.953 -8.407 2.292 1.00 86.56 85 THR A CA 1
ATOM 645 C C . THR A 1 85 ? 10.036 -7.935 1.316 1.00 86.56 85 THR A C 1
ATOM 647 O O . THR A 1 85 ? 10.615 -8.756 0.603 1.00 86.56 85 THR A O 1
ATOM 650 N N . VAL A 1 86 ? 10.382 -6.639 1.299 1.00 86.75 86 VAL A N 1
ATOM 651 C CA . VAL A 1 86 ? 11.488 -6.135 0.455 1.00 86.75 86 VAL A CA 1
ATOM 652 C C . VAL A 1 86 ? 12.870 -6.598 0.912 1.00 86.75 86 VAL A C 1
ATOM 654 O O . VAL A 1 86 ? 13.811 -6.528 0.121 1.00 86.75 86 VAL A O 1
ATOM 657 N N . ASN A 1 87 ? 12.999 -7.042 2.166 1.00 80.12 87 ASN A N 1
ATOM 658 C CA . ASN A 1 87 ? 14.257 -7.485 2.761 1.00 80.12 87 ASN A CA 1
ATOM 659 C C . ASN A 1 87 ? 14.482 -9.007 2.654 1.00 80.12 87 ASN A C 1
ATOM 661 O O . ASN A 1 87 ? 15.612 -9.452 2.838 1.00 80.12 87 ASN A O 1
ATOM 665 N N . ILE A 1 88 ? 13.452 -9.805 2.339 1.00 72.44 88 ILE A N 1
ATOM 666 C CA . ILE A 1 88 ? 13.522 -11.282 2.294 1.00 72.44 88 ILE A CA 1
ATOM 667 C C . ILE A 1 88 ? 14.017 -11.836 0.933 1.00 72.44 88 ILE A C 1
ATOM 669 O O . ILE A 1 88 ? 14.420 -12.997 0.860 1.00 72.44 88 ILE A O 1
ATOM 673 N N . GLY A 1 89 ? 14.067 -11.047 -0.149 1.00 62.84 89 GLY A N 1
ATOM 674 C CA . GLY A 1 89 ? 14.488 -11.548 -1.472 1.00 62.84 89 GLY A CA 1
ATOM 675 C C . GLY A 1 89 ? 14.802 -10.469 -2.512 1.00 62.84 89 GLY A C 1
ATOM 676 O O . GLY A 1 89 ? 14.879 -9.290 -2.177 1.00 62.84 89 GLY A O 1
ATOM 677 N N . ASP A 1 90 ? 14.998 -10.865 -3.781 1.00 66.75 90 ASP A N 1
ATOM 678 C CA . ASP A 1 90 ? 15.203 -9.916 -4.886 1.00 66.75 90 ASP A CA 1
ATOM 679 C C . ASP A 1 90 ? 13.875 -9.199 -5.216 1.00 66.75 90 ASP A C 1
ATOM 681 O O . ASP A 1 90 ? 12.944 -9.813 -5.743 1.00 66.75 90 ASP A O 1
ATOM 685 N N . PRO A 1 91 ? 13.744 -7.893 -4.923 1.00 64.31 91 PRO A N 1
ATOM 686 C CA . PRO A 1 91 ? 12.476 -7.183 -5.064 1.00 64.31 91 PRO A CA 1
ATOM 687 C C . PRO A 1 91 ? 12.179 -6.788 -6.517 1.00 64.31 91 PRO A C 1
ATOM 689 O O . PRO A 1 91 ? 11.230 -6.041 -6.769 1.00 64.31 91 PRO A O 1
ATOM 692 N N . ARG A 1 92 ? 13.016 -7.185 -7.486 1.00 62.12 92 ARG A N 1
ATOM 693 C CA . ARG A 1 92 ? 12.869 -6.763 -8.883 1.00 62.12 92 ARG A CA 1
ATOM 694 C C . ARG A 1 92 ? 11.753 -7.484 -9.629 1.00 62.12 92 ARG A C 1
ATOM 696 O O . ARG A 1 92 ? 11.163 -6.856 -10.504 1.00 62.12 92 ARG A O 1
ATOM 703 N N . ASP A 1 93 ? 11.432 -8.721 -9.262 1.00 70.31 93 ASP A N 1
ATOM 704 C CA . ASP A 1 93 ? 10.384 -9.499 -9.938 1.00 70.31 93 ASP A CA 1
ATOM 705 C C . ASP A 1 93 ? 9.028 -9.467 -9.223 1.00 70.31 93 ASP A C 1
ATOM 707 O O . ASP A 1 93 ? 7.989 -9.623 -9.870 1.00 70.31 93 ASP A O 1
ATOM 711 N N . LEU A 1 94 ? 9.006 -9.183 -7.917 1.00 83.62 94 LEU A N 1
ATOM 712 C CA . LEU A 1 94 ? 7.769 -9.187 -7.140 1.00 83.62 94 LEU A CA 1
ATOM 713 C C . LEU A 1 94 ? 6.948 -7.909 -7.375 1.00 83.62 94 LEU A C 1
ATOM 715 O O . LEU A 1 94 ? 7.464 -6.791 -7.317 1.00 83.62 94 LEU A O 1
ATOM 719 N N . GLU A 1 95 ? 5.655 -8.075 -7.645 1.00 90.00 95 GLU A N 1
ATOM 720 C CA . GLU A 1 95 ? 4.693 -6.972 -7.716 1.00 90.00 95 GLU A CA 1
ATOM 721 C C . GLU A 1 95 ? 4.244 -6.551 -6.322 1.00 90.00 95 GLU A C 1
ATOM 723 O O . GLU A 1 95 ? 4.164 -7.366 -5.400 1.00 90.00 95 GLU A O 1
ATOM 728 N N . LEU A 1 96 ? 3.939 -5.266 -6.167 1.00 90.00 96 LEU A N 1
ATOM 729 C CA . LEU A 1 96 ? 3.513 -4.721 -4.889 1.00 90.00 96 LEU A CA 1
ATOM 730 C C . LEU A 1 96 ? 2.158 -5.301 -4.459 1.00 90.00 96 LEU A C 1
ATOM 732 O O . LEU A 1 96 ? 1.990 -5.619 -3.289 1.00 90.00 96 LEU A O 1
ATOM 736 N N . ASP A 1 97 ? 1.239 -5.547 -5.397 1.00 90.75 97 ASP A N 1
ATOM 737 C CA . ASP A 1 97 ? -0.022 -6.266 -5.163 1.00 90.75 97 ASP A CA 1
ATOM 738 C C . ASP A 1 97 ? 0.217 -7.665 -4.577 1.00 90.75 97 ASP A C 1
ATOM 740 O O . ASP A 1 97 ? -0.408 -8.041 -3.586 1.00 90.75 97 ASP A O 1
ATOM 744 N N . ALA A 1 98 ? 1.174 -8.418 -5.126 1.00 90.69 98 ALA A N 1
ATOM 745 C CA . ALA A 1 98 ? 1.519 -9.740 -4.613 1.00 90.69 98 ALA A CA 1
ATOM 746 C C . ALA A 1 98 ? 2.083 -9.661 -3.184 1.00 90.69 98 ALA A C 1
ATOM 748 O O . ALA A 1 98 ? 1.675 -10.440 -2.323 1.00 90.69 98 ALA A O 1
ATOM 749 N N . ALA A 1 99 ? 2.952 -8.685 -2.901 1.00 90.19 99 ALA A N 1
ATOM 750 C CA . ALA A 1 99 ? 3.461 -8.441 -1.551 1.00 90.19 99 ALA A CA 1
ATOM 751 C C . ALA A 1 99 ? 2.335 -8.074 -0.565 1.00 90.19 99 ALA A C 1
ATOM 753 O O . ALA A 1 99 ? 2.271 -8.613 0.536 1.00 90.19 99 ALA A O 1
ATOM 754 N N . VAL A 1 100 ? 1.392 -7.224 -0.977 1.00 91.62 100 VAL A N 1
ATOM 755 C CA . VAL A 1 100 ? 0.221 -6.859 -0.167 1.00 91.62 100 VAL A CA 1
ATOM 756 C C . VAL A 1 100 ? -0.646 -8.080 0.135 1.00 91.62 100 VAL A C 1
ATOM 758 O O . VAL A 1 100 ? -1.069 -8.254 1.276 1.00 91.62 100 VAL A O 1
ATOM 761 N N . ARG A 1 101 ? -0.890 -8.956 -0.845 1.00 90.88 101 ARG A N 1
ATOM 762 C CA . ARG A 1 101 ? -1.645 -10.200 -0.623 1.00 90.88 101 ARG A CA 1
ATOM 763 C C . ARG A 1 101 ? -0.960 -11.115 0.382 1.00 90.88 101 ARG A C 1
ATOM 765 O O . ARG A 1 101 ? -1.650 -11.688 1.219 1.00 90.88 101 ARG A O 1
ATOM 772 N N . LEU A 1 102 ? 0.368 -11.229 0.324 1.00 89.00 102 LEU A N 1
ATOM 773 C CA . LEU A 1 102 ? 1.141 -11.979 1.317 1.00 89.00 102 LEU A CA 1
ATOM 774 C C . LEU A 1 102 ? 0.967 -11.379 2.715 1.00 89.00 102 LEU A C 1
ATOM 776 O O . LEU A 1 102 ? 0.712 -12.121 3.657 1.00 89.00 102 LEU A O 1
ATOM 780 N N . CYS A 1 103 ? 1.013 -10.050 2.835 1.00 90.50 103 CYS A N 1
ATOM 781 C CA . CYS A 1 103 ? 0.746 -9.368 4.099 1.00 90.50 103 CYS A CA 1
ATOM 782 C C . CYS A 1 103 ? -0.654 -9.668 4.629 1.00 90.50 103 CYS A C 1
ATOM 784 O O . CYS A 1 103 ? -0.809 -10.051 5.778 1.00 90.50 103 CYS A O 1
ATOM 786 N N . VAL A 1 104 ? -1.685 -9.558 3.794 1.00 90.69 104 VAL A N 1
ATOM 787 C CA . VAL A 1 104 ? -3.062 -9.838 4.223 1.00 90.69 104 VAL A CA 1
ATOM 788 C C . VAL A 1 104 ? -3.239 -11.307 4.622 1.00 90.69 104 VAL A C 1
ATOM 790 O O . VAL A 1 104 ? -3.895 -11.587 5.620 1.00 90.69 104 VAL A O 1
ATOM 793 N N . ALA A 1 105 ? -2.617 -12.238 3.895 1.00 88.75 105 ALA A N 1
ATOM 794 C CA . ALA A 1 105 ? -2.661 -13.667 4.204 1.00 88.75 105 ALA A CA 1
ATOM 795 C C . ALA A 1 105 ? -1.875 -14.050 5.472 1.00 88.75 105 ALA A C 1
ATOM 797 O O . ALA A 1 105 ? -2.165 -15.075 6.082 1.00 88.75 105 ALA A O 1
ATOM 798 N N . ALA A 1 106 ? -0.884 -13.248 5.868 1.00 86.00 106 ALA A N 1
ATOM 799 C CA . ALA A 1 106 ? -0.077 -13.469 7.064 1.00 86.00 106 ALA A CA 1
ATOM 800 C C . ALA A 1 106 ? -0.719 -12.913 8.347 1.00 86.00 106 ALA A C 1
ATOM 802 O O . ALA A 1 106 ? -0.143 -13.069 9.427 1.00 86.00 106 ALA A O 1
ATOM 803 N N . VAL A 1 107 ? -1.879 -12.249 8.263 1.00 81.25 107 VAL A N 1
ATOM 804 C CA . VAL A 1 107 ? -2.601 -11.773 9.448 1.00 81.25 107 VAL A CA 1
ATOM 805 C C . VAL A 1 107 ? -3.130 -12.978 10.226 1.00 81.25 107 VAL A C 1
ATOM 807 O O . VAL A 1 107 ? -3.945 -13.726 9.692 1.00 81.25 107 VAL A O 1
ATOM 810 N N . PRO A 1 108 ? -2.712 -13.174 11.488 1.00 67.56 108 PRO A N 1
ATOM 811 C CA . PRO A 1 108 ? -3.317 -14.197 12.321 1.00 67.56 108 PRO A CA 1
ATOM 812 C C . PRO A 1 108 ? -4.721 -13.745 12.736 1.00 67.56 108 PRO A C 1
ATOM 814 O O . PRO A 1 108 ? -4.877 -12.597 13.177 1.00 67.56 108 PRO A O 1
ATOM 817 N N . GLU A 1 109 ? -5.697 -14.645 12.573 1.00 58.19 109 GLU A N 1
ATOM 818 C CA . GLU A 1 109 ? -7.092 -14.458 13.008 1.00 58.19 109 GLU A CA 1
ATOM 819 C C . GLU A 1 109 ? -7.200 -14.110 14.499 1.00 58.19 109 GLU A C 1
ATOM 821 O O . GLU A 1 109 ? -6.427 -14.671 15.314 1.00 58.19 109 GLU A O 1
#

Foldseek 3Di:
DDDDDDDDDDDDDDDDDPPPPPPVPPVVVPPDDPLCQDDLQAFLVCVVVDDPVSLLVVLQVQCVVCCVVDVCSHSVLSSVQSVVVVVPDPRGPHGSNNSSVVSVVPDDD

Nearest PDB structures (foldseek):
  6mh4-assembly1_B-2  TM=3.380E-01  e=8.149E+00  Staphylococcus schleiferi
  7x06-assembly1_B  TM=2.332E-01  e=6.089E+00  Phytophthora sojae strain P6497

Secondary structure (DSSP, 8-state):
---------------SSTTSSSSSSSGGGSS--------TTSBHHHHHHS-HHHHHHHHHHHHHHHTTT-TT--HHHHHHHHHHHHHSS-TTT-BHHHHHHHHHHT---

Radius of gyration: 29.04 Å; Cα contacts (8 Å, |Δi|>4): 84; chains: 1; bounding box: 43×97×44 Å